Protein AF-A0A1K1LNK3-F1 (afdb_monomer_lite)

Sequence (138 aa):
MRKKLTAEQQGNTAGRDYTFAPDDRVLYGGDMLTKNVKMNKVDAIVNEIGEVPVLAFGNSSGDFSMAQYTVQNGGRAYMLLCDDTERDHGDIDTANEFAEKCSALGFETVSMKNEFDTIYGDNVKCVEYQQEKSAPAA

Radius of gyration: 21.17 Å; chains: 1; bounding box: 48×28×49 Å

pLDDT: mean 89.87, std 12.26, range [45.47, 98.56]

Secondary structure (DSSP, 8-state):
-EEEEEETT-TTS-TTT-PPPTT--EEEEEEEEE---THHHHHHIIIII-S--SEEEESSGGGHHHHHHHHHTT-EEEEEE---TTTS---HHHHHHHHHHHHHTT-EEEEHHHH-S-SS-TT----------PPPP-

Foldseek 3Di:
DDFDKDWPPCPPPDPVRDDHDPPIDIDRDPDDPDDCFAVNVVVCCCPPVVDADQEAEEADPRCVNNQLSNVVVPHAYEYEQQCDVWAEVHDNVRSVVVVVVCVVSVHHYDYPVPHDPHDPDDPDGDDDDDDDPDDPDD

Structure (mmCIF, N/CA/C/O backbone):
data_AF-A0A1K1LNK3-F1
#
_entry.id   AF-A0A1K1LNK3-F1
#
loop_
_atom_site.group_PDB
_atom_site.id
_atom_site.type_symbol
_atom_site.label_atom_id
_atom_site.label_alt_id
_atom_site.label_comp_id
_atom_site.label_asym_id
_atom_site.label_entity_id
_atom_site.label_seq_id
_atom_site.pdbx_PDB_ins_code
_atom_site.Cartn_x
_atom_site.Cartn_y
_atom_site.Cartn_z
_atom_site.occupancy
_atom_site.B_iso_or_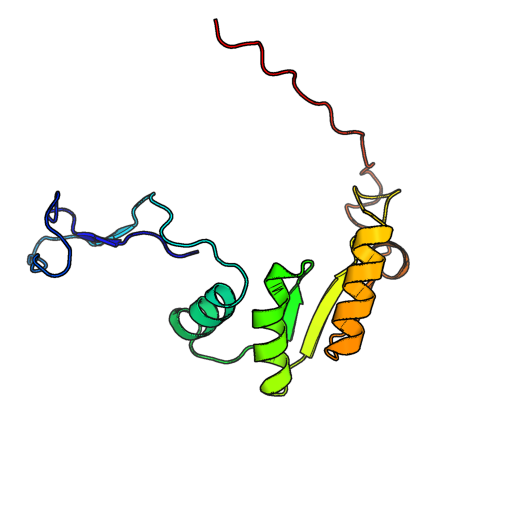equiv
_atom_site.auth_seq_id
_atom_site.auth_comp_id
_atom_site.auth_asym_id
_atom_site.auth_atom_id
_atom_site.pdbx_PDB_model_num
ATOM 1 N N . MET A 1 1 ? 9.911 -0.626 -5.973 1.00 63.03 1 MET A N 1
ATOM 2 C CA . MET A 1 1 ? 11.112 0.200 -5.678 1.00 63.03 1 MET A CA 1
ATOM 3 C C . MET A 1 1 ? 12.064 -0.040 -6.823 1.00 63.03 1 MET A C 1
ATOM 5 O O . MET A 1 1 ? 12.349 -1.201 -7.067 1.00 63.03 1 MET A O 1
ATOM 9 N N . ARG A 1 2 ? 12.521 0.997 -7.532 1.00 65.38 2 ARG A N 1
ATOM 10 C CA . ARG A 1 2 ? 13.452 0.803 -8.651 1.00 65.38 2 ARG A CA 1
ATOM 11 C C . ARG A 1 2 ? 14.868 1.117 -8.184 1.00 65.38 2 ARG A C 1
ATOM 13 O O . ARG A 1 2 ? 15.118 2.220 -7.689 1.00 65.38 2 ARG A O 1
ATOM 20 N N . LYS A 1 3 ? 15.761 0.137 -8.283 1.00 70.50 3 LYS A N 1
ATOM 21 C CA . LYS A 1 3 ? 17.189 0.319 -8.011 1.00 70.50 3 LYS A CA 1
ATOM 22 C C . LYS A 1 3 ? 17.955 0.469 -9.313 1.00 70.50 3 LYS A C 1
ATOM 24 O O . LYS A 1 3 ? 17.481 0.059 -10.374 1.00 70.50 3 LYS A O 1
ATOM 29 N N . LYS A 1 4 ? 19.127 1.087 -9.227 1.00 79.81 4 LYS A N 1
ATOM 30 C CA . LYS A 1 4 ? 20.021 1.210 -10.373 1.00 79.81 4 LYS A CA 1
ATOM 31 C C . LYS A 1 4 ? 20.584 -0.163 -10.738 1.00 79.81 4 LYS A C 1
ATOM 33 O O . LYS A 1 4 ? 21.128 -0.851 -9.881 1.00 79.81 4 LYS A O 1
ATOM 38 N N . LEU A 1 5 ? 20.458 -0.535 -12.007 1.00 85.69 5 LEU A N 1
ATOM 39 C CA . LEU A 1 5 ? 21.182 -1.658 -12.594 1.00 85.69 5 LEU A CA 1
ATOM 40 C C . LEU A 1 5 ? 22.440 -1.112 -13.267 1.00 85.69 5 LEU A C 1
ATOM 42 O O . LEU A 1 5 ? 22.363 -0.111 -13.985 1.00 85.69 5 LEU A O 1
ATOM 46 N N . THR A 1 6 ? 23.580 -1.749 -13.032 1.00 88.94 6 THR A N 1
ATOM 47 C CA . THR A 1 6 ? 24.853 -1.416 -13.689 1.00 88.94 6 THR A CA 1
ATOM 48 C C . THR A 1 6 ? 25.565 -2.688 -14.116 1.00 88.94 6 THR A C 1
ATOM 50 O O . THR A 1 6 ? 25.428 -3.707 -13.444 1.00 88.94 6 THR A O 1
ATOM 53 N N . ALA A 1 7 ? 26.334 -2.651 -15.200 1.00 91.12 7 ALA A N 1
ATOM 54 C CA . ALA A 1 7 ? 27.238 -3.754 -15.519 1.00 91.12 7 ALA A CA 1
ATOM 55 C C . ALA A 1 7 ? 28.479 -3.717 -14.611 1.00 91.12 7 ALA A C 1
ATOM 57 O O . ALA A 1 7 ? 28.888 -2.641 -14.168 1.00 91.12 7 ALA A O 1
ATOM 58 N N . GLU A 1 8 ? 29.069 -4.878 -14.338 1.00 90.56 8 GLU A N 1
ATOM 59 C CA . GLU A 1 8 ? 30.260 -5.025 -13.493 1.00 90.56 8 GLU A CA 1
ATOM 60 C C . GLU A 1 8 ? 31.424 -4.139 -13.957 1.00 90.56 8 GLU A C 1
ATOM 62 O O . GLU A 1 8 ? 32.038 -3.455 -13.137 1.00 90.56 8 GLU A O 1
ATOM 67 N N . GLN A 1 9 ? 31.656 -4.056 -15.270 1.00 91.94 9 GLN A N 1
ATOM 68 C CA . GLN A 1 9 ? 32.734 -3.254 -15.855 1.00 91.94 9 GLN A CA 1
ATOM 69 C C . GLN A 1 9 ? 32.279 -1.858 -16.327 1.00 91.94 9 GLN A C 1
ATOM 71 O O . GLN A 1 9 ? 33.077 -1.096 -16.873 1.00 91.94 9 GLN A O 1
ATOM 76 N N . GLN A 1 10 ? 31.021 -1.467 -16.072 1.00 90.12 10 GLN A N 1
ATOM 77 C CA . GLN A 1 10 ? 30.457 -0.191 -16.542 1.00 90.12 10 GLN A CA 1
ATOM 78 C C . GLN A 1 10 ? 31.165 1.043 -15.953 1.00 90.12 10 GLN A C 1
ATOM 80 O O . GLN A 1 10 ? 31.241 2.094 -16.599 1.00 90.12 10 GLN A O 1
ATOM 85 N N . GLY A 1 11 ? 31.677 0.932 -14.722 1.00 86.94 11 GLY A N 1
ATOM 86 C CA . GLY A 1 11 ? 32.342 2.027 -14.015 1.00 86.94 11 GLY A CA 1
ATOM 87 C C . GLY A 1 11 ? 31.486 3.301 -13.960 1.00 86.94 11 GLY A C 1
ATOM 88 O O . GLY A 1 11 ? 30.309 3.266 -13.603 1.00 86.94 11 GLY A O 1
ATOM 89 N N . ASN A 1 12 ? 32.082 4.436 -14.338 1.00 87.25 12 ASN A N 1
ATOM 90 C CA . ASN A 1 12 ? 31.408 5.741 -14.387 1.00 87.25 12 ASN A CA 1
ATOM 91 C C . ASN A 1 12 ? 30.768 6.057 -15.750 1.00 87.25 12 ASN A C 1
ATOM 93 O O . ASN A 1 12 ? 30.209 7.142 -15.928 1.00 87.25 12 ASN A O 1
ATOM 97 N N . THR A 1 13 ? 30.845 5.142 -16.719 1.00 88.50 13 THR A N 1
ATOM 98 C CA . THR A 1 13 ? 30.268 5.351 -18.049 1.00 88.50 13 THR A CA 1
ATOM 99 C C . THR A 1 13 ? 28.745 5.301 -17.955 1.00 88.50 13 THR A C 1
ATOM 101 O O . THR A 1 13 ? 28.154 4.370 -17.395 1.00 88.50 13 THR A O 1
ATOM 104 N N . ALA A 1 14 ? 28.075 6.321 -18.494 1.00 85.88 14 ALA A N 1
ATOM 105 C CA . ALA A 1 14 ? 26.619 6.344 -18.532 1.00 85.88 14 ALA A CA 1
ATOM 106 C C . ALA A 1 14 ? 26.097 5.129 -19.316 1.00 85.88 14 ALA A C 1
ATOM 108 O O . ALA A 1 14 ? 26.648 4.776 -20.352 1.00 85.88 14 ALA A O 1
ATOM 109 N N . GLY A 1 15 ? 25.008 4.504 -18.857 1.00 85.19 15 GLY A N 1
ATOM 110 C CA . GLY A 1 15 ? 24.498 3.270 -19.477 1.00 85.19 15 GLY A CA 1
ATOM 111 C C . GLY A 1 15 ? 24.103 3.416 -20.951 1.00 85.19 15 GLY A C 1
ATOM 112 O O . GLY A 1 15 ? 24.125 2.438 -21.680 1.00 85.19 15 GLY A O 1
ATOM 113 N N . ARG A 1 16 ? 23.797 4.637 -21.409 1.00 89.56 16 ARG A N 1
ATOM 114 C CA . ARG A 1 16 ? 23.535 4.933 -22.829 1.00 89.56 16 ARG A CA 1
ATOM 115 C C . ARG A 1 16 ? 24.789 4.854 -23.716 1.00 89.56 16 ARG A C 1
ATOM 117 O O . ARG A 1 16 ? 24.658 4.691 -24.920 1.00 89.56 16 ARG A O 1
ATOM 124 N N . ASP A 1 17 ? 25.967 5.015 -23.114 1.00 92.88 17 ASP A N 1
ATOM 125 C CA . ASP A 1 17 ? 27.270 5.119 -23.781 1.00 92.88 17 ASP A CA 1
ATOM 126 C C . ASP A 1 17 ? 28.137 3.864 -23.529 1.00 92.88 17 ASP A C 1
ATOM 128 O O . ASP A 1 17 ? 29.242 3.749 -24.054 1.00 92.88 17 ASP A O 1
ATOM 132 N N . TYR A 1 18 ? 27.649 2.914 -22.722 1.00 92.38 18 TYR A N 1
ATOM 133 C CA . TYR A 1 18 ? 28.330 1.665 -22.386 1.00 92.38 18 TYR A CA 1
ATOM 134 C C . TYR A 1 18 ? 27.702 0.482 -23.130 1.00 92.38 18 TYR A C 1
ATOM 136 O O . TYR A 1 18 ? 26.486 0.302 -23.108 1.00 92.38 18 TYR A O 1
ATOM 144 N N . THR A 1 19 ? 28.531 -0.352 -23.760 1.00 94.50 19 THR A N 1
ATOM 145 C CA . THR A 1 19 ? 28.090 -1.616 -24.371 1.00 94.50 19 THR A CA 1
ATOM 146 C C . THR A 1 19 ? 28.413 -2.767 -23.426 1.00 94.50 19 THR A C 1
ATOM 148 O O . THR A 1 19 ? 29.559 -2.900 -23.011 1.00 94.50 19 THR A O 1
ATOM 151 N N . PHE A 1 20 ? 27.413 -3.589 -23.102 1.00 94.56 20 PHE A N 1
ATOM 152 C CA . PHE A 1 20 ? 27.556 -4.735 -22.198 1.00 94.56 20 PHE A CA 1
ATOM 153 C C . PHE A 1 20 ? 28.558 -5.759 -22.759 1.00 94.56 20 PHE A C 1
ATOM 155 O O . PHE A 1 20 ? 28.387 -6.231 -23.888 1.00 94.56 20 PHE A O 1
ATOM 162 N N . ALA A 1 21 ? 29.605 -6.074 -21.995 1.00 94.25 21 ALA A N 1
ATOM 163 C CA . ALA A 1 21 ? 30.686 -6.960 -22.418 1.00 94.25 21 ALA A CA 1
ATOM 164 C C . ALA A 1 21 ? 30.304 -8.452 -22.288 1.00 94.25 21 ALA A C 1
ATOM 166 O O . ALA A 1 21 ? 29.421 -8.794 -21.500 1.00 94.25 21 ALA A O 1
ATOM 167 N N . PRO A 1 22 ? 30.962 -9.373 -23.024 1.00 94.62 22 PRO A N 1
ATOM 168 C CA . PRO A 1 22 ? 30.664 -10.809 -22.943 1.00 94.62 22 PRO A CA 1
ATOM 169 C C . PRO A 1 22 ? 30.836 -11.428 -21.548 1.00 94.62 22 PRO A C 1
ATOM 171 O O . PRO A 1 22 ? 30.200 -12.435 -21.247 1.00 94.62 22 PRO A O 1
ATOM 174 N N . ASP A 1 23 ? 31.702 -10.853 -20.716 1.00 94.38 23 ASP A N 1
ATOM 175 C CA . ASP A 1 23 ? 32.012 -11.288 -19.353 1.00 94.38 23 ASP A CA 1
ATOM 176 C C . ASP A 1 23 ? 31.378 -10.401 -18.269 1.00 94.38 23 ASP A C 1
ATOM 178 O O . ASP A 1 23 ? 31.590 -10.644 -17.081 1.00 94.38 23 ASP A O 1
ATOM 182 N N . ASP A 1 24 ? 30.558 -9.416 -18.651 1.00 93.75 24 ASP A N 1
ATOM 183 C CA . ASP A 1 24 ? 29.845 -8.584 -17.690 1.00 93.75 24 ASP A CA 1
ATOM 184 C C . ASP A 1 24 ? 28.767 -9.359 -16.930 1.00 93.75 24 ASP A C 1
ATOM 186 O O . ASP A 1 24 ? 28.027 -10.193 -17.463 1.00 93.75 24 ASP A O 1
ATOM 190 N N . ARG A 1 25 ? 28.597 -8.971 -15.666 1.00 91.50 25 ARG A N 1
ATOM 191 C CA . ARG A 1 25 ? 27.444 -9.338 -14.845 1.00 91.50 25 ARG A CA 1
ATOM 192 C C . ARG A 1 25 ? 26.572 -8.122 -14.593 1.00 91.50 25 ARG A C 1
ATOM 194 O O . ARG A 1 25 ? 27.065 -7.010 -14.410 1.00 91.50 25 ARG A O 1
ATOM 201 N N . VAL A 1 26 ? 25.261 -8.339 -14.537 1.00 89.94 26 VAL A N 1
ATOM 202 C CA . VAL A 1 26 ? 24.323 -7.307 -14.089 1.00 89.94 26 VAL A CA 1
ATOM 203 C C . VAL A 1 26 ? 24.403 -7.210 -12.570 1.00 89.94 26 VAL A C 1
ATOM 205 O O . VAL A 1 26 ? 24.102 -8.167 -11.857 1.00 89.94 26 VAL A O 1
ATOM 208 N N . LEU A 1 27 ? 24.791 -6.041 -12.077 1.00 86.50 27 LEU A N 1
ATOM 209 C CA . LEU A 1 27 ? 24.814 -5.716 -10.661 1.00 86.50 27 LEU A CA 1
ATOM 210 C C . LEU A 1 27 ? 23.519 -5.001 -10.270 1.00 86.50 27 LEU A C 1
ATOM 212 O O . LEU A 1 27 ? 23.123 -4.003 -10.879 1.00 86.50 27 LEU A O 1
ATOM 216 N N . TYR A 1 28 ? 22.878 -5.500 -9.213 1.00 80.69 28 TYR A N 1
ATOM 217 C CA . TYR A 1 28 ? 21.747 -4.838 -8.572 1.00 80.69 28 TYR A CA 1
ATOM 218 C C . TYR A 1 28 ? 22.280 -3.827 -7.549 1.00 80.69 28 TYR A C 1
ATOM 220 O O . TYR A 1 28 ? 22.649 -4.191 -6.432 1.00 80.69 28 TYR A O 1
ATOM 228 N N . GLY A 1 29 ? 22.380 -2.561 -7.952 1.00 67.75 29 GLY A N 1
ATOM 229 C CA . GLY A 1 29 ? 22.965 -1.495 -7.140 1.00 67.75 29 GLY A CA 1
ATOM 230 C C . GLY A 1 29 ? 22.153 -1.162 -5.884 1.00 67.75 29 GLY A C 1
ATOM 231 O O . GLY A 1 29 ? 20.949 -1.412 -5.800 1.00 67.75 29 GLY A O 1
ATOM 232 N N . GLY A 1 30 ? 22.818 -0.568 -4.888 1.00 64.94 30 GLY A N 1
ATOM 233 C CA . GLY A 1 30 ? 22.187 -0.100 -3.647 1.00 64.94 30 GLY A CA 1
ATOM 234 C C . GLY A 1 30 ? 21.397 1.204 -3.801 1.00 64.94 30 GLY A C 1
ATOM 235 O O . GLY A 1 30 ? 20.489 1.462 -3.011 1.00 64.94 30 GLY A O 1
ATOM 236 N N . ASP A 1 31 ? 21.702 1.990 -4.835 1.00 69.50 31 ASP A N 1
ATOM 237 C CA . ASP A 1 31 ? 21.144 3.327 -5.023 1.00 69.50 31 ASP A CA 1
ATOM 238 C C . ASP A 1 31 ? 19.653 3.282 -5.376 1.00 69.50 31 ASP A C 1
ATOM 240 O O . ASP A 1 31 ? 19.220 2.658 -6.356 1.00 69.50 31 ASP A O 1
ATOM 244 N N . MET A 1 32 ? 18.854 3.981 -4.568 1.00 68.44 32 MET A N 1
ATOM 245 C CA . MET A 1 32 ? 17.423 4.145 -4.790 1.00 68.44 32 MET A CA 1
ATOM 246 C C . MET A 1 32 ? 17.197 5.176 -5.900 1.00 68.44 32 MET A C 1
ATOM 248 O O . MET A 1 32 ? 17.422 6.365 -5.697 1.00 68.44 32 MET A O 1
ATOM 252 N N . LEU A 1 33 ? 16.700 4.733 -7.058 1.00 72.19 33 LEU A N 1
ATOM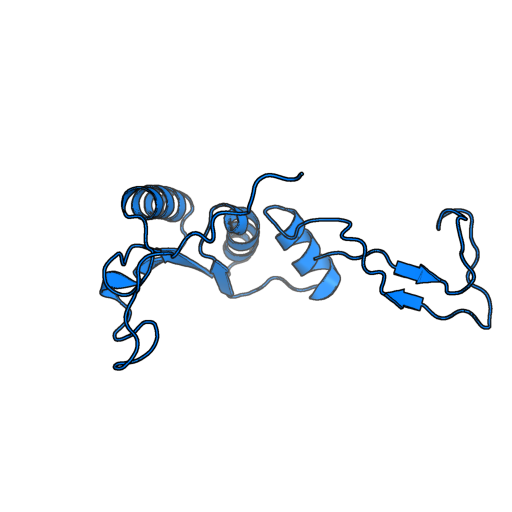 253 C CA . LEU A 1 33 ? 16.364 5.641 -8.159 1.00 72.19 33 LEU A CA 1
ATOM 254 C C . LEU A 1 33 ? 15.008 6.310 -7.945 1.00 72.19 33 LEU A C 1
ATOM 256 O O . LEU A 1 33 ? 14.813 7.472 -8.295 1.00 72.19 33 LEU A O 1
ATOM 260 N N . THR A 1 34 ? 14.033 5.570 -7.413 1.00 78.62 34 THR A N 1
ATOM 261 C CA . THR A 1 34 ? 12.662 6.075 -7.291 1.00 78.62 34 THR A CA 1
ATOM 262 C C . THR A 1 34 ? 11.905 5.390 -6.157 1.00 78.62 34 THR A C 1
ATOM 264 O O . THR A 1 34 ? 11.893 4.157 -6.042 1.00 78.62 34 THR A O 1
ATOM 267 N N . LYS A 1 35 ? 11.230 6.197 -5.326 1.00 82.75 35 LYS A N 1
ATOM 268 C CA . LYS A 1 35 ? 10.302 5.710 -4.297 1.00 82.75 35 LYS A CA 1
ATOM 269 C C . LYS A 1 35 ? 9.026 5.177 -4.948 1.00 82.75 35 LYS A C 1
ATOM 271 O O . LYS A 1 35 ? 8.438 5.830 -5.807 1.00 82.75 35 LYS A O 1
ATOM 276 N N . ASN A 1 36 ? 8.583 4.004 -4.504 1.00 85.75 36 ASN A N 1
ATOM 277 C CA . ASN A 1 36 ? 7.404 3.328 -5.041 1.00 85.75 36 ASN A CA 1
ATOM 278 C C . ASN A 1 36 ? 6.113 3.884 -4.425 1.00 85.75 36 ASN A C 1
ATOM 280 O O . ASN A 1 36 ? 5.516 3.246 -3.564 1.00 85.75 36 ASN A O 1
ATOM 284 N N . VAL A 1 37 ? 5.727 5.099 -4.804 1.00 89.38 37 VAL A N 1
ATOM 285 C CA . VAL A 1 37 ? 4.547 5.811 -4.289 1.00 89.38 37 VAL A CA 1
ATOM 286 C C . VAL A 1 37 ? 3.776 6.448 -5.442 1.00 89.38 37 VAL A C 1
ATOM 288 O O . VAL A 1 37 ? 4.383 6.811 -6.452 1.00 89.38 37 VAL A O 1
ATOM 291 N N . LYS A 1 38 ? 2.459 6.627 -5.284 1.00 92.94 38 LYS A N 1
ATOM 292 C CA . LYS A 1 38 ? 1.583 7.239 -6.298 1.00 92.94 38 LYS A CA 1
ATOM 293 C C . LYS A 1 38 ? 1.742 6.538 -7.659 1.00 92.94 38 LYS A C 1
ATOM 295 O O . LYS A 1 38 ? 1.733 5.309 -7.700 1.00 92.94 38 LYS A O 1
ATOM 300 N N . MET A 1 39 ? 1.920 7.286 -8.752 1.00 95.12 39 MET A N 1
ATOM 301 C CA . MET A 1 39 ? 2.062 6.744 -10.111 1.00 95.12 39 MET A CA 1
ATOM 302 C C . MET A 1 39 ? 3.172 5.694 -10.227 1.00 95.12 39 MET A C 1
ATOM 304 O O . MET A 1 39 ? 2.991 4.699 -10.917 1.00 95.12 39 MET A O 1
ATOM 308 N N . ASN A 1 40 ? 4.260 5.823 -9.461 1.00 92.56 40 ASN A N 1
ATOM 309 C CA . ASN A 1 40 ? 5.355 4.852 -9.513 1.00 92.56 40 ASN A CA 1
ATOM 310 C C . ASN A 1 40 ? 4.911 3.442 -9.084 1.00 92.56 40 ASN A C 1
ATOM 312 O O . ASN A 1 40 ? 5.535 2.465 -9.488 1.00 92.56 40 ASN A O 1
ATOM 316 N N . LYS A 1 41 ? 3.836 3.320 -8.286 1.00 94.12 41 LYS A N 1
ATOM 317 C CA . LYS A 1 41 ? 3.234 2.015 -7.971 1.00 94.12 41 LYS A CA 1
ATOM 318 C C . LYS A 1 41 ? 2.555 1.395 -9.190 1.00 94.12 41 LYS A C 1
ATOM 320 O O . LYS A 1 41 ? 2.688 0.195 -9.395 1.00 94.12 41 LYS A O 1
ATOM 325 N N . VAL A 1 42 ? 1.875 2.205 -10.002 1.00 95.56 42 VAL A N 1
ATOM 326 C CA . VAL A 1 42 ? 1.271 1.762 -11.269 1.00 95.56 42 VAL A CA 1
ATOM 327 C C . VAL A 1 42 ? 2.367 1.368 -12.255 1.00 95.56 42 VAL A C 1
ATOM 329 O O . VAL A 1 42 ? 2.300 0.288 -12.835 1.00 95.56 42 VAL A O 1
ATOM 332 N N . ASP A 1 43 ? 3.429 2.171 -12.363 1.00 93.94 43 ASP A N 1
ATOM 333 C CA . ASP A 1 43 ? 4.584 1.837 -13.201 1.00 93.94 43 ASP A CA 1
ATOM 334 C C . ASP A 1 43 ? 5.200 0.494 -12.795 1.00 93.94 43 ASP A C 1
ATOM 336 O O . ASP A 1 4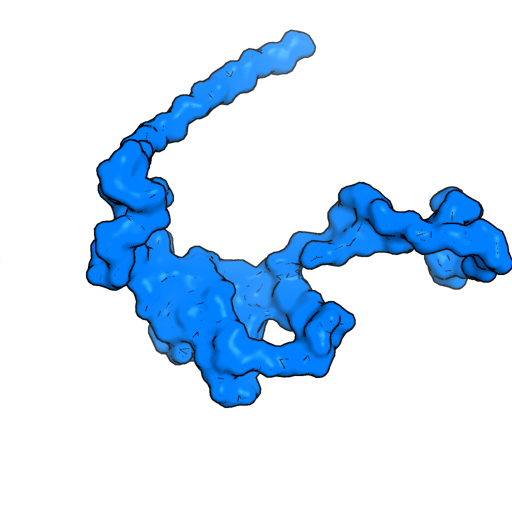3 ? 5.535 -0.319 -13.653 1.00 93.94 43 ASP A O 1
ATOM 340 N N . ALA A 1 44 ? 5.349 0.240 -11.493 1.00 93.25 44 ALA A N 1
ATOM 341 C CA . ALA A 1 44 ? 5.877 -1.026 -10.999 1.00 93.25 44 ALA A CA 1
ATOM 342 C C . ALA A 1 44 ? 4.950 -2.207 -11.328 1.00 93.25 44 ALA A C 1
ATOM 344 O O . ALA A 1 44 ? 5.440 -3.254 -11.728 1.00 93.25 44 ALA A O 1
ATOM 345 N N . ILE A 1 45 ? 3.629 -2.042 -11.217 1.00 94.75 45 ILE A N 1
ATOM 346 C CA . ILE A 1 45 ? 2.665 -3.079 -11.616 1.00 94.75 45 ILE A CA 1
ATOM 347 C C . ILE A 1 45 ? 2.850 -3.435 -13.093 1.00 94.75 45 ILE A C 1
ATOM 349 O O . ILE A 1 45 ? 3.038 -4.601 -13.426 1.00 94.75 45 ILE A O 1
ATOM 353 N N . VAL A 1 46 ? 2.864 -2.433 -13.972 1.00 95.44 46 VAL A N 1
ATOM 354 C CA . VAL A 1 46 ? 2.973 -2.662 -15.419 1.00 95.44 46 VAL A CA 1
ATOM 355 C C . VAL A 1 46 ? 4.323 -3.276 -15.797 1.00 95.44 46 VAL A C 1
ATOM 357 O O . VAL A 1 46 ? 4.363 -4.178 -16.625 1.00 95.44 46 VAL A O 1
ATOM 360 N N . ASN A 1 47 ? 5.427 -2.811 -15.207 1.00 91.44 47 ASN A N 1
ATOM 361 C CA . ASN A 1 47 ? 6.763 -3.281 -15.587 1.00 91.44 47 ASN A CA 1
ATOM 362 C C . ASN A 1 47 ? 7.138 -4.637 -14.972 1.00 91.44 47 ASN A C 1
ATOM 364 O O . ASN A 1 47 ? 7.856 -5.397 -15.612 1.00 91.44 47 ASN A O 1
ATOM 368 N N . GLU A 1 48 ? 6.706 -4.920 -13.741 1.00 90.75 48 GLU A N 1
ATOM 369 C CA . GLU A 1 48 ? 7.149 -6.111 -12.999 1.00 90.75 48 GLU A CA 1
ATOM 370 C C . GLU A 1 48 ? 6.124 -7.251 -13.044 1.00 90.75 48 GLU A C 1
ATOM 372 O O . GLU A 1 48 ? 6.508 -8.417 -13.057 1.00 90.75 48 GLU A O 1
ATOM 377 N N . ILE A 1 49 ? 4.824 -6.931 -13.053 1.00 94.44 49 ILE A N 1
ATOM 378 C CA . ILE A 1 49 ? 3.739 -7.926 -13.099 1.00 94.44 49 ILE A CA 1
ATOM 379 C C . ILE A 1 49 ? 3.212 -8.060 -14.531 1.00 94.44 49 ILE A C 1
ATOM 381 O O . ILE A 1 49 ? 2.973 -9.169 -14.995 1.00 94.44 49 ILE A O 1
ATOM 385 N N . GLY A 1 50 ? 3.033 -6.939 -15.237 1.00 95.75 50 GLY A N 1
ATOM 386 C CA . GLY A 1 50 ? 2.525 -6.921 -16.615 1.00 95.75 50 GLY A CA 1
ATOM 387 C C . GLY A 1 50 ? 1.015 -7.130 -16.744 1.00 95.75 50 GLY A C 1
ATOM 388 O O . GLY A 1 50 ? 0.482 -7.058 -17.849 1.00 95.75 50 GLY A O 1
ATOM 389 N N . GLU A 1 51 ? 0.315 -7.335 -15.629 1.00 96.62 51 GLU A N 1
ATOM 390 C CA . GLU A 1 51 ? -1.130 -7.547 -15.574 1.00 96.62 51 GLU A CA 1
ATOM 391 C C . GLU A 1 51 ? -1.781 -6.623 -14.546 1.00 96.62 51 GLU A C 1
ATOM 393 O O . GLU A 1 51 ? -1.166 -6.224 -13.551 1.00 96.62 51 GLU A O 1
ATOM 398 N N . VAL A 1 52 ? -3.047 -6.276 -14.791 1.00 97.50 52 VAL A N 1
ATOM 399 C CA . VAL A 1 52 ? -3.803 -5.431 -13.869 1.00 97.50 52 VAL A CA 1
ATOM 400 C C . VAL A 1 52 ? -4.246 -6.259 -12.661 1.00 97.50 52 VAL A C 1
ATOM 402 O O . VAL A 1 52 ? -4.884 -7.297 -12.847 1.00 97.50 52 VAL A O 1
ATOM 405 N N . PRO A 1 53 ? -3.958 -5.824 -11.421 1.00 97.56 53 PRO A N 1
ATOM 406 C CA . PRO A 1 53 ? -4.432 -6.517 -10.235 1.00 97.56 53 PRO A CA 1
ATOM 407 C C . PRO A 1 53 ? -5.959 -6.550 -10.188 1.00 97.56 53 PRO A C 1
ATOM 409 O O . PRO A 1 53 ? -6.622 -5.574 -10.529 1.00 97.56 53 PRO A O 1
ATOM 412 N N . VAL A 1 54 ? -6.520 -7.654 -9.697 1.00 98.31 54 VAL A N 1
ATOM 413 C CA . VAL A 1 54 ? -7.958 -7.747 -9.387 1.00 98.31 54 VAL A CA 1
ATOM 414 C C . VAL A 1 54 ? -8.287 -7.160 -8.015 1.00 98.31 54 VAL A C 1
ATOM 416 O O . VAL A 1 54 ? -9.406 -6.704 -7.794 1.00 98.31 54 VAL A O 1
ATOM 419 N N . LEU A 1 55 ? -7.312 -7.149 -7.101 1.00 98.31 55 LEU A N 1
ATOM 420 C CA . LEU A 1 55 ? -7.429 -6.641 -5.739 1.00 98.31 55 LEU A CA 1
ATOM 421 C C . LEU A 1 55 ? -6.222 -5.762 -5.404 1.00 98.31 55 LEU A C 1
ATOM 423 O O . LEU A 1 55 ? -5.083 -6.149 -5.666 1.00 98.31 55 LEU A O 1
ATOM 427 N N . ALA A 1 56 ? -6.470 -4.613 -4.782 1.00 98.06 56 ALA A N 1
ATOM 428 C CA . ALA A 1 56 ? -5.437 -3.729 -4.256 1.00 98.06 56 ALA A CA 1
ATOM 429 C C . ALA A 1 56 ? -5.690 -3.429 -2.780 1.00 98.06 56 ALA A C 1
ATOM 431 O O . ALA A 1 56 ? -6.816 -3.133 -2.392 1.00 98.06 56 ALA A O 1
ATOM 432 N N . PHE A 1 57 ? -4.629 -3.459 -1.978 1.00 98.31 57 PHE A N 1
ATOM 433 C CA . PHE A 1 57 ? -4.673 -3.122 -0.559 1.00 98.31 57 PHE A CA 1
ATOM 434 C C . PHE A 1 57 ? -3.737 -1.945 -0.297 1.00 98.31 57 PHE A C 1
ATOM 436 O O . PHE A 1 57 ? -2.599 -1.943 -0.773 1.00 98.31 57 PHE A O 1
ATOM 443 N N . GLY A 1 58 ? -4.213 -0.942 0.431 1.00 97.50 58 GLY A N 1
ATOM 444 C CA . GLY A 1 58 ? -3.440 0.244 0.788 1.00 97.50 58 GLY A CA 1
ATOM 445 C C . GLY A 1 58 ? -3.817 0.762 2.167 1.00 97.50 58 GLY A C 1
ATOM 446 O O . GLY A 1 58 ? -4.760 0.277 2.781 1.00 97.50 58 GLY A O 1
ATOM 447 N N . ASN A 1 59 ? -3.068 1.739 2.661 1.00 96.69 59 ASN A N 1
ATOM 448 C CA . ASN A 1 59 ? -3.302 2.343 3.978 1.00 96.69 59 ASN A CA 1
ATOM 449 C C . ASN A 1 59 ? -2.960 3.840 4.003 1.00 96.69 59 ASN A C 1
ATOM 451 O O . ASN A 1 59 ? -2.916 4.463 5.060 1.00 96.69 59 ASN A O 1
ATOM 455 N N . SER A 1 60 ? -2.641 4.423 2.844 1.00 95.12 60 SER A N 1
ATOM 456 C CA . SER A 1 60 ? -2.248 5.822 2.737 1.00 95.12 60 SER A CA 1
ATOM 457 C C . SER A 1 60 ? -2.654 6.433 1.398 1.00 95.12 60 SER A C 1
ATOM 459 O O . SER A 1 60 ? -2.876 5.745 0.402 1.00 95.12 60 SER A O 1
ATOM 461 N N . SER A 1 61 ? -2.659 7.764 1.314 1.00 94.12 61 SER A N 1
ATOM 462 C CA . SER A 1 61 ? -2.915 8.468 0.043 1.00 94.12 61 SER A CA 1
ATOM 463 C C . SER A 1 61 ? -1.869 8.173 -1.046 1.00 94.12 61 SER A C 1
ATOM 465 O O . SER A 1 61 ? -2.120 8.384 -2.234 1.00 94.12 61 SER A O 1
ATOM 467 N N . GLY A 1 62 ? -0.697 7.644 -0.671 1.00 94.94 62 GLY A N 1
ATOM 468 C CA . GLY A 1 62 ? 0.316 7.160 -1.609 1.00 94.94 62 GLY A CA 1
ATOM 469 C C . GLY A 1 62 ? -0.122 5.930 -2.412 1.00 94.94 62 GLY A C 1
ATOM 470 O O . GLY A 1 62 ? 0.516 5.620 -3.421 1.00 94.94 62 GLY A O 1
ATOM 471 N N . ASP A 1 63 ? -1.197 5.260 -1.991 1.00 97.56 63 ASP A N 1
ATOM 472 C CA . ASP A 1 63 ? -1.775 4.069 -2.619 1.00 97.56 63 ASP A CA 1
ATOM 473 C C . ASP A 1 63 ? -2.878 4.386 -3.630 1.00 97.56 63 ASP A C 1
ATOM 475 O O . ASP A 1 63 ? -3.234 3.529 -4.437 1.00 97.56 63 ASP A O 1
ATOM 479 N N . PHE A 1 64 ? -3.393 5.619 -3.643 1.00 98.19 64 PHE A N 1
ATOM 480 C CA . PHE A 1 64 ? -4.557 5.978 -4.455 1.00 98.19 64 PHE A CA 1
ATOM 481 C C . PHE A 1 64 ? -4.363 5.713 -5.945 1.00 98.19 64 PHE A C 1
ATOM 483 O O . PHE A 1 64 ? -5.279 5.216 -6.584 1.00 98.19 64 PHE A O 1
ATOM 490 N N . SER A 1 65 ? -3.178 5.961 -6.510 1.00 97.81 65 SER A N 1
ATOM 491 C CA . SER A 1 65 ? -2.932 5.660 -7.928 1.00 97.81 65 SER A CA 1
ATOM 492 C C . SER A 1 65 ? -3.032 4.161 -8.236 1.00 97.81 65 SER A C 1
ATOM 494 O O . SER A 1 65 ? -3.607 3.788 -9.252 1.00 97.81 65 SER A O 1
ATOM 496 N N . MET A 1 66 ? -2.513 3.303 -7.353 1.00 97.69 66 MET A N 1
ATOM 497 C CA . MET A 1 66 ? -2.592 1.844 -7.493 1.00 97.69 66 MET A CA 1
ATOM 498 C C . MET A 1 66 ? -4.038 1.349 -7.375 1.00 97.69 66 MET A C 1
ATOM 500 O O . MET A 1 66 ? -4.486 0.520 -8.169 1.00 97.69 66 MET A O 1
ATOM 504 N N . ALA A 1 67 ? -4.772 1.879 -6.401 1.00 98.25 67 ALA A N 1
ATOM 505 C CA . ALA A 1 67 ? -6.170 1.544 -6.175 1.00 98.25 67 ALA A CA 1
ATOM 506 C C . ALA A 1 67 ? -7.075 2.008 -7.311 1.00 98.25 67 ALA A C 1
ATOM 508 O O . ALA A 1 67 ? -7.869 1.225 -7.823 1.00 98.25 67 ALA A O 1
ATOM 509 N N . GLN A 1 68 ? -6.889 3.245 -7.771 1.00 98.25 68 GLN A N 1
ATOM 510 C CA . GLN A 1 68 ? -7.613 3.791 -8.909 1.00 98.25 68 GLN A CA 1
ATOM 511 C C . GLN A 1 68 ? -7.361 2.957 -10.166 1.00 98.25 68 GLN A C 1
ATOM 513 O O . GLN A 1 68 ? -8.313 2.604 -10.855 1.00 98.25 68 GLN A O 1
ATOM 518 N N . TYR A 1 69 ? -6.098 2.606 -10.434 1.00 98.19 69 TYR A N 1
ATOM 519 C CA . TYR A 1 69 ? -5.734 1.756 -11.566 1.00 98.19 69 TYR A CA 1
ATOM 520 C C . TYR A 1 69 ? -6.433 0.393 -11.499 1.00 98.19 69 TYR A C 1
ATOM 522 O O . TYR A 1 69 ? -6.980 -0.070 -12.493 1.00 98.19 69 TYR A O 1
ATOM 530 N N . THR A 1 70 ? -6.488 -0.212 -10.314 1.00 98.38 70 THR A N 1
ATOM 531 C CA . THR A 1 70 ? -7.174 -1.491 -10.083 1.00 98.38 70 THR A CA 1
ATOM 532 C C . THR A 1 70 ? -8.685 -1.379 -10.323 1.00 98.38 70 THR A C 1
ATOM 534 O O . THR A 1 70 ? -9.250 -2.130 -11.117 1.00 98.38 70 THR A O 1
ATOM 537 N N . VAL A 1 71 ? -9.347 -0.404 -9.693 1.00 97.94 71 VAL A N 1
ATOM 538 C CA . VAL A 1 71 ? -10.807 -0.219 -9.773 1.00 97.94 71 VAL A CA 1
ATOM 539 C C . VAL A 1 71 ? -11.263 0.155 -11.185 1.00 97.94 71 VAL A C 1
ATOM 541 O O . VAL A 1 71 ? -12.254 -0.384 -11.675 1.00 97.94 71 VAL A O 1
ATOM 544 N N . GLN A 1 72 ? -10.523 1.017 -11.891 1.00 97.25 72 GLN A N 1
ATOM 545 C CA . GLN A 1 72 ? -10.84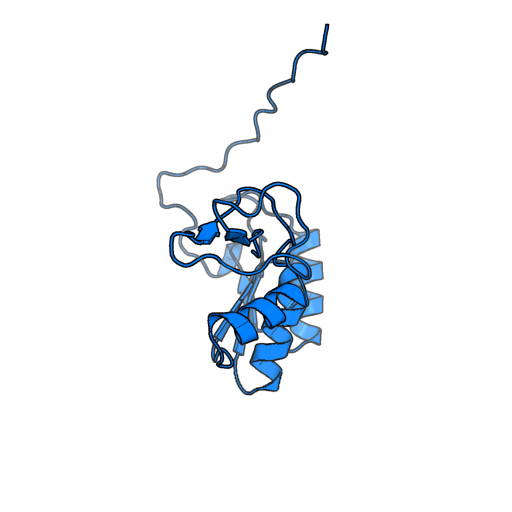8 1.402 -13.274 1.00 97.25 72 GLN A CA 1
ATOM 546 C C . GLN A 1 72 ? -10.811 0.228 -14.261 1.00 97.25 72 GLN A C 1
ATOM 548 O O . GLN A 1 72 ? -11.415 0.314 -15.327 1.00 97.25 72 GLN A O 1
ATOM 553 N N . ASN A 1 73 ? -10.137 -0.865 -13.904 1.00 97.88 73 ASN A N 1
ATOM 554 C CA . ASN A 1 73 ? -10.029 -2.075 -14.713 1.00 97.88 73 ASN A CA 1
ATOM 555 C C . ASN A 1 73 ? -10.887 -3.232 -14.166 1.00 97.88 73 ASN A C 1
ATOM 557 O O . ASN A 1 73 ? -10.641 -4.393 -14.481 1.00 97.88 73 ASN A O 1
ATOM 561 N N . GLY A 1 74 ? -11.908 -2.926 -13.357 1.00 97.00 74 GLY A N 1
ATOM 562 C CA . GLY A 1 74 ? -12.885 -3.906 -12.870 1.00 97.00 74 GLY A CA 1
ATOM 563 C C . GLY A 1 74 ? -12.469 -4.668 -11.610 1.00 97.00 74 GLY A C 1
ATOM 564 O O . GLY A 1 74 ? -13.184 -5.578 -11.191 1.00 97.00 74 GLY A O 1
ATOM 565 N N . GLY A 1 75 ? -11.338 -4.305 -11.002 1.00 97.88 75 GLY A N 1
ATOM 566 C CA . GLY A 1 75 ? -10.915 -4.819 -9.704 1.00 97.88 75 GLY A CA 1
ATOM 567 C C . GLY A 1 75 ? -11.576 -4.103 -8.522 1.00 97.88 75 GLY A C 1
ATOM 568 O O . GLY A 1 75 ? -12.472 -3.270 -8.679 1.00 97.88 75 GLY A O 1
ATOM 569 N N . ARG A 1 76 ? -11.107 -4.412 -7.310 1.00 98.50 76 ARG A N 1
ATOM 570 C CA . ARG A 1 76 ? -11.523 -3.757 -6.059 1.00 98.50 76 ARG A CA 1
ATOM 571 C C . ARG A 1 76 ? -10.320 -3.275 -5.262 1.00 98.50 76 ARG A C 1
ATOM 573 O O . ARG A 1 76 ? -9.265 -3.906 -5.277 1.00 98.50 76 ARG A O 1
ATOM 580 N N . ALA A 1 77 ? -10.494 -2.174 -4.543 1.00 98.50 77 ALA A N 1
ATOM 581 C CA . ALA A 1 77 ? -9.479 -1.635 -3.652 1.00 98.50 77 ALA A CA 1
ATOM 582 C C . ALA A 1 77 ? -9.994 -1.596 -2.213 1.00 98.50 77 ALA A C 1
ATOM 584 O O . ALA A 1 77 ? -11.112 -1.141 -1.985 1.00 98.50 77 ALA A O 1
ATOM 585 N N . TYR A 1 78 ? -9.155 -2.039 -1.281 1.00 98.56 78 TYR A N 1
ATOM 586 C CA . TYR A 1 78 ? -9.402 -2.054 0.156 1.00 98.56 78 TYR A CA 1
ATOM 587 C C . TYR A 1 78 ? -8.366 -1.179 0.862 1.00 98.56 78 TYR A C 1
ATOM 589 O O . TYR A 1 78 ? -7.158 -1.346 0.677 1.00 98.56 78 TYR A O 1
ATOM 597 N N . MET A 1 79 ? -8.842 -0.232 1.657 1.00 98.50 79 MET A N 1
ATOM 598 C CA . MET A 1 79 ? -8.037 0.805 2.286 1.00 98.50 79 MET A CA 1
ATOM 599 C C . MET A 1 79 ? -8.135 0.690 3.798 1.00 98.50 79 MET A C 1
ATOM 601 O O . MET A 1 79 ? -9.182 0.947 4.387 1.00 98.50 79 MET A O 1
ATOM 605 N N . LEU A 1 80 ? -7.035 0.282 4.419 1.00 98.25 80 LEU A N 1
ATOM 606 C CA . LEU A 1 80 ? -6.940 0.118 5.859 1.00 98.25 80 LEU A CA 1
ATOM 607 C C . LEU A 1 80 ? -6.964 1.490 6.539 1.00 98.25 80 LEU A C 1
ATOM 609 O O . LEU A 1 80 ? -6.153 2.362 6.217 1.00 98.25 80 LEU A O 1
ATOM 613 N N . LEU A 1 81 ? -7.886 1.665 7.480 1.00 98.31 81 LEU A N 1
ATOM 614 C CA . LEU A 1 81 ? -7.976 2.837 8.337 1.00 98.31 81 LEU A CA 1
ATOM 615 C C . LEU A 1 81 ? -7.175 2.56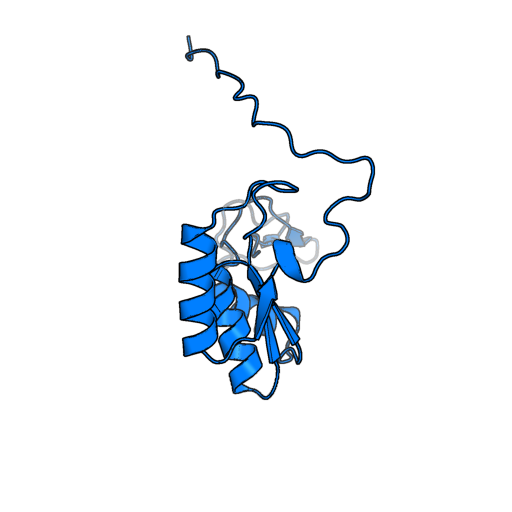4 9.610 1.00 98.31 81 LEU A C 1
ATOM 617 O O . LEU A 1 81 ? -7.518 1.670 10.380 1.00 98.31 81 LEU A O 1
ATOM 621 N N . CYS A 1 82 ? -6.120 3.344 9.844 1.00 96.62 82 CYS A N 1
ATOM 622 C CA . CYS A 1 82 ? -5.339 3.306 11.082 1.00 96.62 82 CYS A CA 1
ATOM 623 C C . CYS A 1 82 ? -6.070 4.070 12.203 1.00 96.62 82 CYS A C 1
ATOM 625 O O . CYS A 1 82 ? -5.569 5.069 12.715 1.00 96.62 82 CYS A O 1
ATOM 627 N N . ASP A 1 83 ? -7.284 3.628 12.532 1.00 97.38 83 AS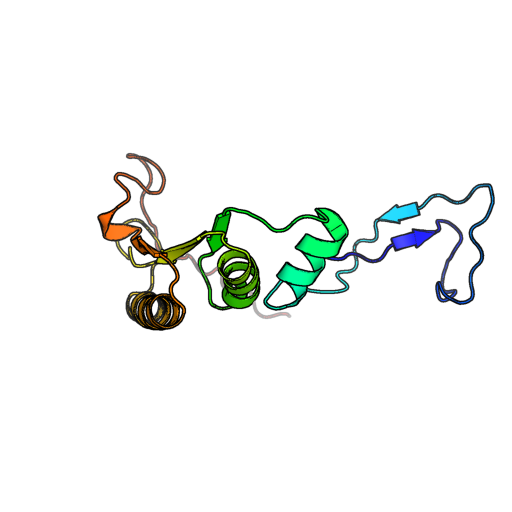P A N 1
ATOM 628 C CA . ASP A 1 83 ? -8.220 4.266 13.469 1.00 97.38 83 ASP A CA 1
ATOM 629 C C . ASP A 1 83 ? -8.190 3.667 14.886 1.00 97.38 83 ASP A C 1
ATOM 631 O O . ASP A 1 83 ? -9.014 4.005 15.739 1.00 97.38 83 ASP A O 1
ATOM 635 N N . ASP A 1 84 ? -7.239 2.775 15.155 1.00 96.00 84 ASP A N 1
ATOM 636 C CA . ASP A 1 84 ? -7.068 2.159 16.462 1.00 96.00 84 ASP A CA 1
ATOM 637 C C . ASP A 1 84 ? -5.923 2.808 17.244 1.00 96.00 84 ASP A C 1
ATOM 639 O O . ASP A 1 84 ? -4.750 2.549 16.989 1.00 96.00 84 ASP A O 1
ATOM 643 N N . THR A 1 85 ? -6.277 3.658 18.207 1.00 94.12 85 THR A N 1
ATOM 644 C CA . THR A 1 85 ? -5.329 4.347 19.100 1.00 94.12 85 THR A CA 1
ATOM 645 C C . THR A 1 85 ? -5.063 3.586 20.402 1.00 94.12 85 THR A C 1
ATOM 647 O O . THR A 1 85 ? -4.338 4.080 21.261 1.00 94.12 85 THR A O 1
ATOM 650 N N . GLU A 1 86 ? -5.717 2.441 20.618 1.00 92.81 86 GLU A N 1
ATOM 651 C CA . GLU A 1 86 ? -5.604 1.656 21.855 1.00 92.81 86 GLU A CA 1
ATOM 652 C C . GLU A 1 86 ? -4.682 0.450 21.656 1.00 92.81 86 GLU A C 1
ATOM 654 O O . GLU A 1 86 ? -3.824 0.154 22.493 1.00 92.81 86 GLU A O 1
ATOM 659 N N . ARG A 1 87 ? -4.862 -0.252 20.535 1.00 94.19 87 ARG A N 1
ATOM 660 C CA . ARG A 1 87 ? -4.112 -1.456 20.163 1.00 94.19 87 ARG A CA 1
ATOM 661 C C . ARG A 1 87 ? -2.967 -1.157 19.190 1.00 94.19 87 ARG A C 1
ATOM 663 O O . ARG A 1 87 ? -2.081 -1.999 19.059 1.00 94.19 87 ARG A O 1
ATOM 670 N N . ASP A 1 88 ? -2.954 0.019 18.560 1.00 93.56 88 ASP A N 1
ATOM 671 C CA . ASP A 1 88 ? -1.905 0.482 17.642 1.00 93.56 88 ASP A CA 1
ATOM 672 C C . ASP A 1 88 ? -1.636 1.998 17.780 1.00 93.56 88 ASP A C 1
ATOM 674 O O . ASP A 1 88 ? -2.222 2.678 18.625 1.00 93.56 88 ASP A O 1
ATOM 678 N N . HIS A 1 89 ? -0.722 2.532 16.966 1.00 92.38 89 HIS A N 1
ATOM 679 C CA . HIS A 1 89 ? -0.384 3.958 16.875 1.00 92.38 89 HIS A CA 1
ATOM 680 C C . HIS A 1 89 ? -1.258 4.718 15.861 1.00 92.38 89 HIS A C 1
ATOM 682 O O . HIS A 1 89 ? -0.745 5.464 15.023 1.00 92.38 89 HIS A O 1
ATOM 688 N N . GLY A 1 90 ? -2.573 4.495 15.902 1.00 91.75 90 GLY A N 1
ATOM 689 C CA . GLY A 1 90 ? -3.524 5.141 15.001 1.00 91.75 90 GLY A CA 1
ATOM 690 C C . GLY A 1 90 ? -3.631 6.662 15.168 1.00 91.75 90 GLY A C 1
ATOM 691 O O . GLY A 1 90 ? -3.211 7.240 16.171 1.00 91.75 90 GLY A O 1
ATOM 692 N N . ASP A 1 91 ? -4.255 7.304 14.183 1.00 95.31 91 ASP A N 1
ATOM 693 C CA . ASP A 1 91 ? -4.578 8.734 14.178 1.00 95.31 91 ASP A CA 1
ATOM 694 C C . ASP A 1 91 ? -5.995 8.910 13.616 1.00 95.31 91 ASP A C 1
ATOM 696 O O . ASP A 1 91 ? -6.246 8.665 12.433 1.00 95.31 91 ASP A O 1
ATOM 700 N N . ILE A 1 92 ? -6.938 9.279 14.489 1.00 96.50 92 ILE A N 1
ATOM 701 C CA . ILE A 1 92 ? -8.371 9.320 14.162 1.00 96.50 92 ILE A CA 1
ATOM 702 C C . ILE A 1 92 ? -8.674 10.358 13.081 1.00 96.50 92 ILE A C 1
ATOM 704 O O . ILE A 1 92 ? -9.462 10.083 12.178 1.00 96.50 92 ILE A O 1
ATOM 708 N N . ASP A 1 93 ? -8.046 11.531 13.140 1.00 96.88 93 ASP A N 1
ATOM 709 C CA . ASP A 1 93 ? -8.307 12.607 12.183 1.00 96.88 93 ASP A CA 1
ATOM 710 C C . ASP A 1 93 ? -7.795 12.216 10.791 1.00 96.88 93 ASP A C 1
ATOM 712 O O . ASP A 1 93 ? -8.523 12.305 9.799 1.00 96.88 93 ASP A O 1
ATOM 716 N N . THR A 1 94 ? -6.584 11.662 10.727 1.00 96.31 94 THR A N 1
ATOM 717 C CA . THR A 1 94 ? -5.992 11.128 9.497 1.00 96.31 94 THR A CA 1
ATOM 718 C C . THR A 1 94 ? -6.824 9.981 8.933 1.00 96.31 94 THR A C 1
ATOM 720 O O . THR A 1 94 ? -7.053 9.933 7.722 1.00 96.31 94 THR A O 1
ATOM 723 N N . ALA A 1 95 ? -7.294 9.064 9.782 1.00 97.38 95 ALA A N 1
ATOM 724 C CA . ALA A 1 95 ? -8.131 7.946 9.364 1.00 97.38 95 ALA A CA 1
ATOM 725 C C . ALA A 1 95 ? -9.477 8.420 8.798 1.00 97.38 95 ALA A C 1
ATOM 727 O O . ALA A 1 95 ? -9.888 7.942 7.739 1.00 97.38 95 ALA A O 1
ATOM 728 N N . ASN A 1 96 ? -10.124 9.398 9.438 1.00 97.56 96 ASN A N 1
ATOM 729 C CA . ASN A 1 96 ? -11.382 9.980 8.969 1.00 97.56 96 ASN A CA 1
ATOM 730 C C . ASN A 1 96 ? -11.207 10.682 7.618 1.00 97.56 96 ASN A C 1
ATOM 732 O O . ASN A 1 96 ? -11.929 10.380 6.667 1.00 97.56 96 ASN A O 1
ATOM 736 N N . GLU A 1 97 ? -10.200 11.551 7.484 1.00 97.44 97 GLU A N 1
ATOM 737 C CA . GLU A 1 97 ? -9.899 12.201 6.203 1.00 97.44 97 GLU A CA 1
ATOM 738 C C . GLU A 1 97 ? -9.585 11.189 5.095 1.00 97.44 97 GLU A C 1
ATOM 740 O O . GLU A 1 97 ? -9.908 11.395 3.919 1.00 97.44 97 GLU A O 1
ATOM 745 N N . PHE A 1 98 ? -8.880 10.113 5.444 1.00 98.00 98 PHE A N 1
ATOM 746 C CA . PHE A 1 98 ? -8.540 9.058 4.504 1.00 98.00 98 PHE A CA 1
ATOM 747 C C . PHE A 1 98 ? -9.787 8.287 4.067 1.00 98.00 98 PHE A C 1
ATOM 749 O O . PHE A 1 98 ? -9.961 8.066 2.866 1.00 98.00 98 PHE A O 1
ATOM 756 N N . ALA A 1 99 ? -10.683 7.957 4.999 1.00 98.00 99 ALA A N 1
ATOM 757 C CA . ALA A 1 99 ? -11.953 7.294 4.724 1.00 98.00 99 ALA A CA 1
ATOM 758 C C . ALA A 1 99 ? -12.857 8.130 3.806 1.00 98.00 99 ALA A C 1
ATOM 760 O O . ALA A 1 99 ? -13.394 7.601 2.832 1.00 98.00 99 ALA A O 1
ATOM 761 N N . GLU A 1 100 ? -12.966 9.441 4.043 1.00 97.88 100 GLU A N 1
ATOM 762 C CA . GLU A 1 100 ? -13.732 10.353 3.182 1.00 97.88 100 GLU A CA 1
ATOM 763 C C . GLU A 1 100 ? -13.214 10.344 1.738 1.00 97.88 100 GLU A C 1
ATOM 765 O O . GLU A 1 100 ? -13.988 10.208 0.785 1.00 97.88 100 GLU A O 1
ATOM 770 N N . LYS A 1 101 ? -11.889 10.427 1.564 1.00 97.88 101 LYS A N 1
ATOM 771 C CA . LYS A 1 101 ? -11.249 10.367 0.241 1.00 97.88 101 LYS A CA 1
ATOM 772 C C . LYS A 1 101 ? -11.458 9.005 -0.426 1.00 97.88 101 LYS A C 1
ATOM 774 O O . LYS A 1 101 ? -11.711 8.962 -1.627 1.00 97.88 101 LYS A O 1
ATOM 779 N N . CYS A 1 102 ? -11.372 7.911 0.331 1.00 98.00 102 CYS A N 1
ATOM 780 C CA . CYS A 1 102 ? -11.625 6.560 -0.174 1.00 98.00 102 CYS A CA 1
ATOM 781 C C . CYS A 1 102 ? -13.068 6.405 -0.664 1.00 98.00 102 CYS A C 1
ATOM 783 O O . CYS A 1 102 ? -13.283 5.968 -1.794 1.00 98.00 102 CYS A O 1
ATOM 785 N N . SER A 1 103 ? -14.037 6.851 0.137 1.00 96.38 103 SER A N 1
ATOM 786 C CA . SER A 1 103 ? -15.461 6.835 -0.208 1.00 96.38 103 SER A CA 1
ATOM 787 C C . SER A 1 103 ? -15.746 7.631 -1.485 1.00 96.38 103 SER A C 1
ATOM 789 O O . SER A 1 103 ? -16.385 7.124 -2.408 1.00 96.38 103 SER A O 1
ATOM 791 N N . ALA A 1 104 ? -15.176 8.836 -1.611 1.00 97.19 104 ALA A N 1
ATOM 792 C CA . ALA A 1 104 ? -15.321 9.667 -2.808 1.00 97.19 104 ALA A CA 1
ATOM 793 C C . ALA A 1 104 ? -14.756 9.017 -4.089 1.00 97.19 104 ALA A C 1
ATOM 795 O O . ALA A 1 104 ? -15.198 9.343 -5.191 1.00 97.19 104 ALA A O 1
ATOM 796 N N . LEU A 1 105 ? -13.787 8.108 -3.954 1.00 96.69 105 LEU A N 1
ATOM 797 C CA . LEU A 1 105 ? -13.147 7.388 -5.060 1.00 96.69 105 LEU A CA 1
ATOM 798 C C . LEU A 1 105 ? -13.722 5.977 -5.283 1.00 96.69 105 LEU A C 1
ATOM 800 O O . LEU A 1 105 ? -13.293 5.286 -6.208 1.00 96.69 105 LEU A O 1
ATOM 804 N N . GLY A 1 106 ? -14.699 5.553 -4.473 1.00 96.75 106 GLY A N 1
ATOM 805 C CA . GLY A 1 106 ? -15.307 4.223 -4.554 1.00 96.75 106 GLY A CA 1
ATOM 806 C C . GLY A 1 106 ? -14.395 3.094 -4.067 1.00 96.75 106 GLY A C 1
ATOM 807 O O . GLY A 1 106 ? -14.497 1.972 -4.562 1.00 96.75 106 GLY A O 1
ATOM 808 N N . PHE A 1 107 ? -13.474 3.386 -3.146 1.00 98.38 107 PHE A N 1
ATOM 809 C CA . PHE A 1 107 ? -12.650 2.374 -2.485 1.00 98.38 107 PHE A CA 1
ATOM 810 C C . PHE A 1 107 ? -13.357 1.860 -1.230 1.00 98.38 107 PHE A C 1
ATOM 812 O O . PHE A 1 107 ? -13.959 2.639 -0.493 1.00 98.38 107 PHE A O 1
ATOM 819 N N . GLU A 1 108 ? -13.241 0.562 -0.966 1.00 98.31 108 GLU A N 1
ATOM 820 C CA . GLU A 1 108 ? -13.722 -0.041 0.276 1.00 98.31 108 GLU A CA 1
ATOM 821 C C . GLU A 1 108 ? -12.744 0.305 1.403 1.00 98.31 108 GLU A C 1
ATOM 823 O O . GLU A 1 108 ? -11.527 0.256 1.211 1.00 98.31 108 GLU A O 1
ATOM 828 N N . THR A 1 109 ? -13.248 0.643 2.585 1.00 98.38 109 THR A N 1
ATOM 829 C CA . THR A 1 109 ? -12.417 0.920 3.765 1.00 98.38 109 THR A CA 1
ATOM 830 C C . THR A 1 109 ? -12.521 -0.209 4.775 1.00 98.38 109 THR A C 1
ATOM 832 O O . THR A 1 109 ? -13.590 -0.794 4.908 1.00 98.38 109 THR A O 1
ATOM 835 N N . VAL A 1 110 ? -11.435 -0.479 5.499 1.00 98.25 110 VAL A N 1
ATOM 836 C CA . VAL A 1 110 ? -11.378 -1.511 6.545 1.00 98.25 110 VAL A CA 1
ATOM 837 C C . VAL A 1 110 ? -10.887 -0.874 7.841 1.00 98.25 110 VAL A C 1
ATOM 839 O O . VAL A 1 110 ? -9.759 -0.385 7.893 1.00 98.25 110 VAL A O 1
ATOM 842 N N . SER A 1 111 ? -11.721 -0.856 8.877 1.00 98.19 111 SER A N 1
ATOM 843 C CA . SER A 1 111 ? -11.396 -0.282 10.190 1.00 98.19 111 SER A CA 1
ATOM 844 C C . SER A 1 111 ? -10.564 -1.250 11.031 1.00 98.19 111 SER A C 1
ATOM 846 O O . SER A 1 111 ? -11.028 -2.341 11.370 1.00 98.19 111 SER A O 1
ATOM 848 N N . MET A 1 112 ? -9.357 -0.844 11.435 1.00 97.75 112 MET A N 1
ATOM 849 C CA . MET A 1 112 ? -8.555 -1.626 12.383 1.00 97.75 112 MET A CA 1
ATOM 850 C C . MET A 1 112 ? -9.266 -1.735 13.732 1.00 97.75 112 MET A C 1
ATOM 852 O O . MET A 1 112 ? -9.276 -2.803 14.341 1.00 97.75 112 MET A O 1
ATOM 856 N N . LYS A 1 113 ? -9.917 -0.657 14.179 1.00 97.00 113 LYS A N 1
ATOM 857 C CA . LYS A 1 113 ? -10.631 -0.634 15.456 1.00 97.00 113 LYS A CA 1
ATOM 858 C C . LYS A 1 113 ? -11.837 -1.575 15.479 1.00 97.00 113 LYS A C 1
ATOM 860 O O . LYS A 1 113 ? -12.030 -2.295 16.455 1.00 97.00 113 LYS A O 1
ATOM 865 N N . ASN A 1 114 ? -12.650 -1.565 14.427 1.00 97.88 114 ASN A N 1
ATOM 866 C CA . ASN A 1 114 ? -13.971 -2.197 14.457 1.00 97.88 114 ASN A CA 1
ATOM 867 C C . ASN A 1 114 ? -14.031 -3.566 13.773 1.00 97.88 114 ASN A C 1
ATOM 869 O O . ASN A 1 114 ? -14.923 -4.349 14.093 1.00 97.88 114 ASN A O 1
ATOM 873 N N . GLU A 1 115 ? -13.130 -3.864 12.834 1.00 98.19 115 GLU A N 1
ATOM 874 C CA . GLU A 1 115 ? -13.209 -5.093 12.029 1.00 98.19 115 GLU A CA 1
ATOM 875 C C . GLU A 1 115 ? -12.145 -6.128 12.395 1.00 98.19 115 GLU A C 1
ATOM 877 O O . GLU A 1 115 ? -12.270 -7.294 12.019 1.00 98.19 115 GLU A O 1
ATOM 882 N N . PHE A 1 116 ? -11.096 -5.737 13.125 1.00 96.44 116 PHE A N 1
ATOM 883 C CA . PHE A 1 116 ? -10.048 -6.665 13.542 1.00 96.44 116 PHE A CA 1
ATOM 884 C C . PHE A 1 116 ? -10.297 -7.113 14.980 1.00 96.44 116 PHE A C 1
ATOM 886 O O . PHE A 1 116 ? -10.334 -6.299 15.904 1.00 96.44 116 PHE A O 1
ATOM 893 N N . ASP A 1 117 ? -10.406 -8.427 15.173 1.00 94.88 117 ASP A N 1
ATOM 894 C CA . ASP A 1 117 ? -10.477 -9.049 16.501 1.00 94.88 117 ASP A CA 1
ATOM 895 C C . ASP A 1 117 ? -9.180 -8.786 17.287 1.00 94.88 117 ASP A C 1
ATOM 897 O O . ASP A 1 117 ? -9.185 -8.324 18.429 1.00 94.88 117 ASP A O 1
ATOM 901 N N . THR A 1 118 ? -8.041 -8.946 16.609 1.00 94.12 118 THR A N 1
ATOM 902 C CA . THR A 1 118 ? -6.715 -8.610 17.125 1.00 94.12 118 THR A CA 1
ATOM 903 C C . THR A 1 118 ? -5.831 -8.018 16.027 1.00 94.12 118 THR A C 1
ATOM 905 O O . THR A 1 118 ? -5.948 -8.400 14.864 1.00 94.12 118 THR A O 1
ATOM 908 N N . ILE A 1 119 ? -4.942 -7.085 16.391 1.00 93.38 119 ILE A N 1
ATOM 909 C CA . ILE A 1 119 ? -3.965 -6.484 15.463 1.00 93.38 119 ILE A CA 1
ATOM 910 C C . ILE A 1 119 ? -2.652 -7.276 15.489 1.00 93.38 119 ILE A C 1
ATOM 912 O O . ILE A 1 119 ? -2.139 -7.674 14.447 1.00 93.38 119 ILE A O 1
ATOM 916 N N . TYR A 1 120 ? -2.131 -7.550 16.690 1.00 94.06 120 TYR A N 1
ATOM 917 C CA . TYR A 1 120 ? -0.819 -8.178 16.890 1.00 94.06 120 TYR A CA 1
ATOM 918 C C . TYR A 1 120 ? -0.865 -9.465 17.742 1.00 94.06 120 TYR A C 1
ATOM 920 O O . TYR A 1 120 ? 0.171 -10.100 17.944 1.00 94.06 120 TYR A O 1
ATOM 928 N N . GLY A 1 121 ? -2.044 -9.869 18.230 1.00 92.62 121 GLY A N 1
ATOM 929 C CA . GLY A 1 121 ? -2.251 -11.002 19.142 1.00 92.62 121 GLY A CA 1
ATOM 930 C C . GLY A 1 121 ? -2.450 -10.589 20.608 1.00 92.62 121 GLY A C 1
ATOM 931 O O . GLY A 1 121 ? -2.045 -9.507 21.027 1.00 92.62 121 GLY A O 1
ATOM 932 N N . ASP A 1 122 ? -3.052 -11.476 21.407 1.00 89.88 122 ASP A N 1
ATOM 933 C CA . ASP A 1 122 ? -3.568 -11.185 22.764 1.00 89.88 122 ASP A CA 1
ATOM 934 C C . ASP A 1 122 ? -2.524 -10.671 23.767 1.00 89.88 122 ASP A C 1
ATOM 936 O O . ASP A 1 122 ? -2.848 -9.970 24.725 1.00 89.88 122 ASP A O 1
ATOM 940 N N . ASN A 1 123 ? -1.256 -11.030 23.563 1.00 90.31 123 ASN A N 1
ATOM 941 C CA . ASN A 1 123 ? -0.165 -10.713 24.485 1.00 90.31 123 ASN A CA 1
ATOM 942 C C . ASN A 1 123 ? 0.657 -9.488 24.056 1.00 90.31 123 ASN A C 1
ATOM 944 O O . ASN A 1 123 ? 1.690 -9.208 24.668 1.00 90.31 123 ASN A O 1
ATOM 948 N N . VAL A 1 124 ? 0.232 -8.769 23.015 1.00 92.31 124 VAL A N 1
ATOM 949 C CA . VAL A 1 124 ? 0.922 -7.575 22.518 1.00 92.31 124 VAL A CA 1
ATOM 950 C C . VAL A 1 124 ? 0.179 -6.327 22.976 1.00 92.31 124 VAL A C 1
ATOM 952 O O . VAL A 1 124 ? -1.039 -6.229 22.854 1.00 92.31 124 VAL A O 1
ATOM 955 N N . LYS A 1 125 ? 0.924 -5.361 23.518 1.00 88.69 125 LYS A N 1
ATOM 956 C CA . LYS A 1 125 ? 0.390 -4.067 23.947 1.00 88.69 125 LYS A CA 1
ATOM 957 C C . LYS A 1 125 ? 1.099 -2.950 23.205 1.00 88.69 125 LYS A C 1
ATOM 959 O O . LYS A 1 125 ? 2.325 -2.978 23.097 1.00 88.69 125 LYS A O 1
ATOM 964 N N . CYS A 1 126 ? 0.323 -1.971 22.753 1.00 89.31 126 CYS A N 1
ATOM 965 C CA . CYS A 1 126 ? 0.860 -0.717 22.255 1.00 89.31 126 CYS A CA 1
ATOM 966 C C . CYS A 1 126 ? 1.616 -0.015 23.397 1.00 89.31 126 CYS A C 1
ATOM 968 O O . CYS A 1 126 ? 1.128 0.056 24.529 1.00 89.31 126 CYS A O 1
ATOM 970 N N . VAL A 1 127 ? 2.837 0.435 23.119 1.00 90.12 127 VAL A N 1
ATOM 971 C CA . VAL A 1 127 ? 3.689 1.154 24.074 1.00 90.12 127 VAL A CA 1
ATOM 972 C C . VAL A 1 127 ? 4.104 2.473 23.454 1.00 90.12 127 VAL A C 1
ATOM 974 O O . VAL A 1 127 ? 4.402 2.524 22.269 1.00 90.12 127 VAL A O 1
ATOM 977 N N . GLU A 1 128 ? 4.161 3.535 24.251 1.00 84.31 128 GLU A N 1
ATOM 978 C CA . GLU A 1 128 ? 4.598 4.850 23.776 1.00 84.31 128 GLU A CA 1
ATOM 979 C C . GLU A 1 128 ? 5.992 4.802 23.134 1.00 84.31 128 GLU A C 1
ATOM 981 O O . GLU A 1 128 ? 6.901 4.122 23.629 1.00 84.31 128 GLU A O 1
ATOM 986 N N . TYR A 1 129 ? 6.184 5.574 22.058 1.00 78.19 129 TYR A N 1
ATOM 987 C CA . TYR A 1 129 ? 7.486 5.704 21.408 1.00 78.19 129 TYR A CA 1
ATOM 988 C C . TYR A 1 129 ? 8.516 6.279 22.389 1.00 78.19 129 TYR A C 1
ATOM 990 O O . TYR A 1 129 ? 8.453 7.442 22.789 1.00 78.19 129 TYR A O 1
ATOM 998 N N . GLN A 1 130 ? 9.530 5.485 22.728 1.00 61.88 130 GLN A N 1
ATOM 999 C CA . GLN A 1 130 ? 10.730 5.976 23.399 1.00 61.88 130 GLN A CA 1
ATOM 1000 C C . GLN A 1 130 ? 11.589 6.687 22.343 1.00 61.88 130 GLN A C 1
ATOM 1002 O O . GLN A 1 130 ? 12.280 6.038 21.561 1.00 61.88 130 GLN A O 1
ATOM 1007 N N . GLN A 1 131 ? 11.536 8.019 22.269 1.00 55.62 131 GLN A N 1
ATOM 1008 C CA . GLN A 1 131 ? 12.493 8.758 21.442 1.00 55.62 131 GLN A CA 1
ATOM 1009 C C . GLN A 1 131 ? 13.895 8.610 22.048 1.00 55.62 131 GLN A C 1
ATOM 1011 O O . GLN A 1 131 ? 14.187 9.195 23.094 1.00 55.62 131 GLN A O 1
ATOM 1016 N N . GLU A 1 132 ? 14.787 7.871 21.386 1.00 55.66 132 GLU A N 1
ATOM 1017 C CA . GLU A 1 132 ? 16.216 8.006 21.656 1.00 55.66 132 GLU A CA 1
ATOM 1018 C C . GLU A 1 132 ? 16.623 9.440 21.301 1.00 55.66 132 GLU A C 1
ATOM 1020 O O . GLU A 1 132 ? 16.630 9.841 20.136 1.00 55.66 132 GLU A O 1
ATOM 1025 N N . LYS A 1 133 ? 16.941 10.249 22.318 1.00 49.03 133 LYS A N 1
ATOM 1026 C CA . LYS A 1 133 ? 17.588 11.544 22.106 1.00 49.03 133 LYS A CA 1
ATOM 1027 C C . LYS A 1 133 ? 18.934 11.275 21.441 1.00 49.03 133 LYS A C 1
ATOM 1029 O O . LYS A 1 133 ? 19.887 10.893 22.116 1.00 49.03 133 LYS A O 1
ATOM 1034 N N . SER A 1 134 ? 19.025 11.497 20.133 1.00 53.34 134 SER A N 1
ATOM 1035 C CA . SER A 1 134 ? 20.311 11.585 19.451 1.00 53.34 134 SER A CA 1
ATOM 1036 C C . SER A 1 134 ? 21.144 12.654 20.159 1.00 53.34 134 SER A C 1
ATOM 1038 O O . SER A 1 134 ? 20.732 13.817 20.218 1.00 53.34 134 SER A O 1
ATOM 1040 N N . ALA A 1 135 ? 22.276 12.256 20.744 1.00 45.47 135 ALA A N 1
ATOM 1041 C CA . ALA A 1 135 ? 23.221 13.194 21.333 1.00 45.47 135 ALA A CA 1
ATOM 1042 C C . ALA A 1 135 ? 23.599 14.254 20.281 1.00 45.47 135 ALA A C 1
ATOM 1044 O O . ALA A 1 135 ? 23.751 13.903 19.106 1.00 45.47 135 ALA A O 1
ATOM 1045 N N . PRO A 1 136 ? 23.717 15.541 20.656 1.00 48.50 136 PRO A N 1
ATOM 1046 C CA . PRO A 1 136 ? 24.169 16.559 19.720 1.00 48.50 136 PRO A CA 1
ATOM 1047 C C . PRO A 1 136 ? 25.533 16.145 19.160 1.00 48.50 136 PRO A C 1
ATOM 1049 O O . PRO A 1 136 ? 26.412 15.728 19.916 1.00 48.50 136 PRO A O 1
ATOM 1052 N N . ALA A 1 137 ? 25.676 16.223 17.836 1.00 57.72 137 ALA A N 1
ATOM 1053 C CA . ALA A 1 137 ? 26.953 16.016 17.169 1.00 57.72 137 ALA A CA 1
ATOM 1054 C C . ALA A 1 137 ? 27.996 16.961 17.791 1.00 57.72 137 ALA A C 1
ATOM 1056 O O . ALA A 1 137 ? 27.741 18.163 17.900 1.00 57.72 137 ALA A O 1
ATOM 1057 N N . ALA A 1 138 ? 29.104 16.383 18.259 1.00 55.44 138 ALA A N 1
ATOM 1058 C CA . ALA A 1 138 ? 30.246 17.102 18.819 1.00 55.44 138 ALA A CA 1
ATOM 1059 C C . ALA A 1 138 ? 31.054 17.820 17.730 1.00 55.44 138 ALA A C 1
ATOM 1061 O O . ALA A 1 138 ? 31.100 17.296 16.592 1.00 55.44 138 ALA A O 1
#